Protein AF-A0A2D5PD60-F1 (afdb_monomer_lite)

Foldseek 3Di:
DDDQQPQQVDKDWDWDDDPPDIPAIWIAGSLRNDDDDPPDPDDDDDPVVRSVRTDGPPPD

Secondary structure (DSSP, 8-state):
---TT-GGG-EEEEEEEETTEEEEEEEEESS--SPPPTT-------HHHHHHT-EES---

Structure (mmCIF, N/CA/C/O backbone):
data_AF-A0A2D5PD60-F1
#
_entry.id   AF-A0A2D5PD60-F1
#
loop_
_atom_site.group_PDB
_atom_site.id
_atom_site.type_symbol
_atom_site.label_atom_id
_atom_site.label_alt_id
_atom_site.label_comp_id
_atom_site.label_asym_id
_atom_site.label_entity_id
_atom_site.label_seq_id
_atom_site.pdbx_PDB_ins_code
_atom_site.Cartn_x
_atom_site.Cartn_y
_atom_site.Cartn_z
_atom_site.occupancy
_atom_site.B_iso_or_equiv
_atom_site.auth_seq_id
_atom_site.auth_comp_id
_atom_site.auth_asym_id
_atom_site.auth_atom_id
_atom_site.pdbx_PDB_model_num
ATOM 1 N N . MET A 1 1 ? -11.877 20.228 -3.867 1.00 46.59 1 MET A N 1
ATOM 2 C CA . MET A 1 1 ? 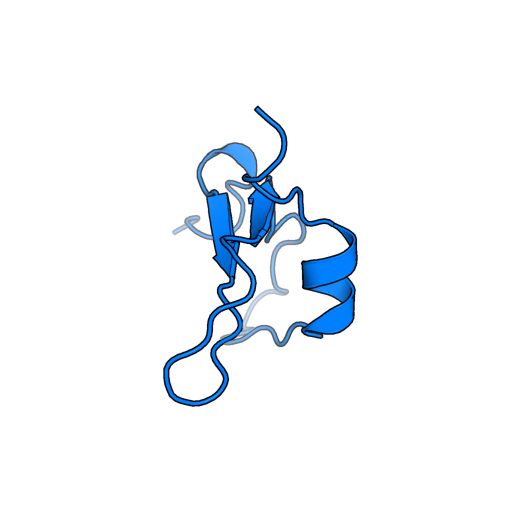-10.437 19.919 -4.014 1.00 46.59 1 MET A CA 1
ATOM 3 C C . MET A 1 1 ? -9.920 19.123 -2.807 1.00 46.59 1 MET A C 1
ATOM 5 O O . MET A 1 1 ? -8.942 19.518 -2.204 1.00 46.59 1 MET A O 1
ATOM 9 N N . TYR A 1 2 ? -10.557 18.003 -2.431 1.00 51.88 2 TYR A N 1
ATOM 10 C CA . TYR A 1 2 ? -10.090 17.163 -1.308 1.00 51.88 2 TYR A CA 1
ATOM 11 C C . TYR A 1 2 ? -10.494 15.701 -1.538 1.00 51.88 2 TYR A C 1
ATOM 13 O O . TYR A 1 2 ? -11.404 15.200 -0.887 1.00 51.88 2 T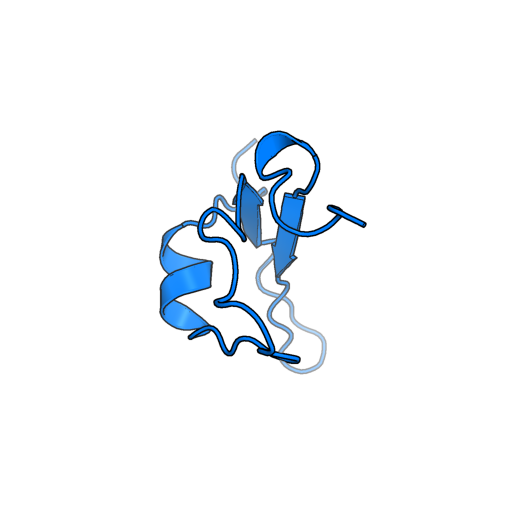YR A O 1
ATOM 21 N N . ALA A 1 3 ? -9.899 15.038 -2.534 1.00 54.91 3 ALA A N 1
ATOM 22 C CA . ALA A 1 3 ? -10.223 13.642 -2.859 1.00 54.91 3 ALA A CA 1
ATOM 23 C C . ALA A 1 3 ? -9.355 12.624 -2.092 1.00 54.91 3 ALA A C 1
ATOM 25 O O . ALA A 1 3 ? -9.831 11.541 -1.782 1.00 54.91 3 ALA A O 1
ATOM 26 N N . LEU A 1 4 ? -8.115 12.980 -1.735 1.00 54.16 4 LEU A N 1
ATOM 27 C CA . LEU A 1 4 ? -7.109 12.028 -1.238 1.00 54.16 4 LEU A CA 1
ATOM 28 C C . LEU A 1 4 ? -7.110 11.779 0.279 1.00 54.16 4 LEU A C 1
ATOM 30 O O . LEU A 1 4 ? -6.439 10.861 0.719 1.00 54.16 4 LEU A O 1
ATOM 34 N N . ASN A 1 5 ? -7.866 12.542 1.079 1.00 58.34 5 ASN A N 1
ATOM 35 C CA . ASN A 1 5 ? -7.889 12.390 2.546 1.00 58.34 5 ASN A CA 1
ATOM 36 C C . ASN A 1 5 ? -9.202 11.773 3.069 1.00 58.34 5 ASN A C 1
ATOM 38 O O . ASN A 1 5 ? -9.697 12.130 4.134 1.00 58.34 5 ASN A O 1
ATOM 42 N N . GLN A 1 6 ? -9.833 10.914 2.266 1.00 68.25 6 GLN A N 1
ATOM 43 C CA . GLN A 1 6 ? -11.101 10.252 2.592 1.00 68.25 6 GLN A CA 1
ATOM 44 C C . GLN A 1 6 ? -10.841 8.760 2.804 1.00 68.25 6 GLN A C 1
ATOM 46 O O . GLN A 1 6 ? -11.328 7.934 2.037 1.00 68.25 6 GLN A O 1
ATOM 51 N N . ALA A 1 7 ? -10.017 8.443 3.808 1.00 67.69 7 ALA A N 1
ATOM 52 C CA . ALA A 1 7 ? -9.461 7.108 4.031 1.00 67.69 7 ALA A CA 1
ATOM 53 C C . ALA A 1 7 ? -10.529 5.999 4.007 1.00 67.69 7 ALA A C 1
ATOM 55 O O . ALA A 1 7 ? -10.337 4.985 3.344 1.00 67.69 7 ALA A O 1
ATOM 56 N N . ASP A 1 8 ? -11.695 6.255 4.604 1.00 74.31 8 ASP A N 1
ATOM 57 C CA . ASP A 1 8 ? -12.791 5.282 4.709 1.00 74.31 8 ASP A CA 1
ATOM 58 C C . ASP A 1 8 ? -13.568 5.053 3.399 1.00 74.31 8 ASP A C 1
ATOM 60 O O . ASP A 1 8 ? -14.444 4.191 3.336 1.00 74.31 8 ASP A O 1
ATOM 64 N N . LYS A 1 9 ? -13.302 5.837 2.346 1.00 80.00 9 LYS A N 1
ATOM 65 C CA . LYS A 1 9 ? -14.019 5.731 1.062 1.00 80.00 9 LYS A CA 1
ATOM 66 C C . LYS A 1 9 ? -13.342 4.825 0.049 1.00 80.00 9 LYS A C 1
ATOM 68 O O . LYS A 1 9 ? -13.944 4.537 -0.985 1.00 80.00 9 LYS A O 1
ATOM 73 N N . PHE A 1 10 ? -12.117 4.392 0.325 1.00 82.56 10 PHE A N 1
ATOM 74 C CA . PHE A 1 10 ? -11.330 3.604 -0.609 1.00 82.56 10 PHE A CA 1
ATOM 75 C C . PHE A 1 10 ? -10.833 2.320 0.045 1.00 82.56 10 PHE A C 1
ATOM 77 O O . PHE A 1 10 ? -10.345 2.310 1.173 1.00 82.56 10 PHE A O 1
ATOM 84 N N . ILE A 1 11 ? -10.929 1.232 -0.713 1.00 88.62 11 ILE A N 1
ATOM 85 C CA . ILE A 1 11 ? -10.279 -0.039 -0.410 1.00 88.62 11 ILE A CA 1
ATOM 86 C C . ILE A 1 11 ? -9.272 -0.274 -1.532 1.00 88.62 11 ILE A C 1
ATOM 88 O O . ILE A 1 11 ? -9.639 -0.219 -2.707 1.00 88.62 11 ILE A O 1
ATOM 92 N N . LEU A 1 12 ? -8.012 -0.520 -1.175 1.00 91.25 12 LEU A N 1
ATOM 93 C CA . LEU A 1 12 ? -6.978 -0.925 -2.125 1.00 91.25 12 LEU A CA 1
ATOM 94 C C . LEU A 1 12 ? -6.927 -2.452 -2.162 1.00 91.25 12 LEU A C 1
ATOM 96 O O . LEU A 1 12 ? -6.959 -3.099 -1.120 1.00 91.25 12 LEU A O 1
ATOM 100 N N . THR A 1 13 ? -6.864 -3.025 -3.360 1.00 93.69 13 THR A N 1
ATOM 101 C CA . THR A 1 13 ? -6.645 -4.464 -3.549 1.00 93.69 13 THR A CA 1
ATOM 102 C C . THR A 1 13 ? -5.369 -4.669 -4.347 1.00 93.69 13 THR A C 1
ATOM 104 O O . THR A 1 13 ? -5.208 -4.057 -5.402 1.00 93.69 13 THR A O 1
ATOM 107 N N . ILE A 1 14 ? -4.479 -5.524 -3.847 1.00 93.62 14 ILE A N 1
ATOM 108 C CA . ILE A 1 14 ? -3.225 -5.895 -4.508 1.00 93.62 14 ILE A CA 1
ATOM 109 C C . ILE A 1 14 ? -3.268 -7.394 -4.814 1.00 93.62 14 ILE A C 1
ATOM 111 O O . ILE A 1 14 ? -3.518 -8.213 -3.931 1.00 93.62 14 ILE A O 1
ATOM 115 N N . VAL A 1 15 ? -3.020 -7.759 -6.069 1.00 92.88 15 VAL A N 1
ATOM 116 C CA . VAL A 1 15 ? -2.887 -9.155 -6.502 1.00 92.88 15 VAL A CA 1
ATOM 117 C C . VAL A 1 15 ? -1.469 -9.336 -7.016 1.00 92.88 15 VAL A C 1
ATOM 119 O O . VAL A 1 15 ? -1.048 -8.617 -7.922 1.00 92.88 15 VAL A O 1
ATOM 122 N N . ILE A 1 16 ? -0.735 -10.277 -6.427 1.00 92.00 16 ILE A N 1
ATOM 123 C CA . ILE A 1 16 ? 0.591 -10.660 -6.911 1.00 92.00 16 ILE A CA 1
ATOM 124 C C . ILE A 1 16 ? 0.406 -11.784 -7.926 1.00 92.00 16 ILE A C 1
ATOM 126 O O . ILE A 1 16 ? -0.240 -12.787 -7.622 1.00 92.00 16 ILE A O 1
ATOM 130 N N . VAL A 1 17 ? 0.943 -11.587 -9.129 1.00 93.00 17 VAL A N 1
ATOM 131 C CA . VAL A 1 17 ? 0.823 -12.513 -10.260 1.00 93.00 17 VAL A CA 1
ATOM 132 C C . VAL A 1 17 ? 2.215 -12.987 -10.667 1.00 93.00 17 VAL A C 1
ATOM 134 O O . VAL A 1 17 ? 3.107 -12.166 -10.880 1.00 93.00 17 VAL A O 1
ATOM 137 N N . ASP A 1 18 ? 2.376 -14.301 -10.796 1.00 93.06 18 ASP A N 1
ATOM 138 C CA . ASP A 1 18 ? 3.570 -14.973 -11.308 1.00 93.06 18 ASP A CA 1
ATOM 139 C C . ASP A 1 18 ? 3.170 -15.914 -12.454 1.00 93.06 18 ASP A C 1
ATOM 141 O O . ASP A 1 18 ? 2.672 -17.026 -12.244 1.00 93.06 18 ASP A O 1
ATOM 145 N N . GLY A 1 19 ? 3.321 -15.426 -13.689 1.00 94.06 19 GLY A N 1
ATOM 146 C CA . GLY A 1 19 ? 2.824 -16.101 -14.887 1.00 94.06 19 GLY A CA 1
ATOM 147 C C . GLY A 1 19 ? 1.310 -16.318 -14.820 1.00 94.06 19 GLY A C 1
ATOM 148 O O . GLY A 1 19 ? 0.546 -15.361 -14.727 1.00 94.06 19 GLY A O 1
ATOM 149 N N . ASP A 1 20 ? 0.894 -17.585 -14.837 1.00 91.88 20 ASP A N 1
ATOM 150 C CA . ASP A 1 20 ? -0.515 -17.992 -14.730 1.00 91.88 20 ASP A CA 1
ATOM 151 C C . ASP A 1 20 ? -0.980 -18.208 -13.273 1.00 91.88 20 ASP A C 1
ATOM 153 O O . ASP A 1 20 ? -2.125 -18.598 -13.030 1.00 91.88 20 ASP A O 1
ATOM 157 N N . ARG A 1 21 ? -0.102 -18.000 -12.282 1.00 90.19 21 ARG A N 1
ATOM 158 C CA . ARG A 1 21 ? -0.417 -18.142 -10.852 1.00 90.19 21 ARG A CA 1
ATOM 159 C C . ARG A 1 21 ? -0.677 -16.773 -10.233 1.00 90.19 21 ARG A C 1
ATOM 161 O O . ARG A 1 21 ? -0.014 -15.800 -10.573 1.00 90.19 21 ARG A O 1
ATOM 168 N N . TYR A 1 22 ? -1.599 -16.707 -9.277 1.00 89.06 22 TYR A N 1
ATOM 169 C CA . TYR A 1 22 ? -1.835 -15.507 -8.478 1.00 89.06 22 TYR A CA 1
ATOM 170 C C . TYR A 1 22 ? -2.059 -15.863 -7.006 1.00 89.06 22 TYR A C 1
ATOM 172 O O . TYR A 1 22 ? -2.701 -16.868 -6.700 1.00 89.06 22 TYR A O 1
ATOM 180 N N . ASP A 1 23 ? -1.546 -15.029 -6.103 1.00 81.25 23 ASP A N 1
ATOM 181 C CA . ASP A 1 23 ? -1.566 -15.254 -4.647 1.00 81.25 23 ASP A CA 1
ATOM 182 C C . ASP A 1 23 ? -2.776 -14.582 -3.973 1.00 81.25 23 ASP A C 1
ATOM 184 O O . ASP A 1 23 ? -2.664 -13.813 -3.015 1.00 81.25 23 ASP A O 1
ATOM 188 N N . GLY A 1 24 ? -3.965 -14.858 -4.517 1.00 84.25 24 GLY A N 1
ATOM 189 C CA . GLY A 1 24 ? -5.226 -14.298 -4.028 1.00 84.25 24 GLY A CA 1
ATOM 190 C C . GLY A 1 24 ? -5.277 -12.762 -4.052 1.00 84.25 24 GLY A C 1
ATOM 191 O O . GLY A 1 24 ? -4.387 -12.072 -4.550 1.00 84.25 24 GLY A O 1
ATOM 192 N N . SER A 1 25 ? -6.374 -12.197 -3.546 1.00 90.19 25 SER A N 1
ATOM 193 C CA . SER A 1 25 ? -6.529 -10.743 -3.410 1.00 90.19 25 SER A CA 1
ATOM 194 C C . SER A 1 25 ? -6.170 -10.282 -1.997 1.00 90.19 25 SER A C 1
ATOM 196 O O . SER A 1 25 ? -6.742 -10.770 -1.018 1.00 90.19 25 SER A O 1
ATOM 198 N N . ASN A 1 26 ? -5.247 -9.320 -1.905 1.00 93.44 26 ASN A N 1
ATOM 199 C CA . ASN A 1 26 ? -4.804 -8.682 -0.666 1.00 93.44 26 ASN A CA 1
ATOM 200 C C . ASN A 1 26 ? -5.552 -7.360 -0.485 1.00 93.44 26 ASN A C 1
ATOM 202 O O . ASN A 1 26 ? -5.298 -6.400 -1.215 1.00 93.44 26 ASN A O 1
ATOM 206 N N . TYR A 1 27 ? -6.487 -7.313 0.464 1.00 93.81 27 TYR A N 1
ATOM 207 C CA . TYR A 1 2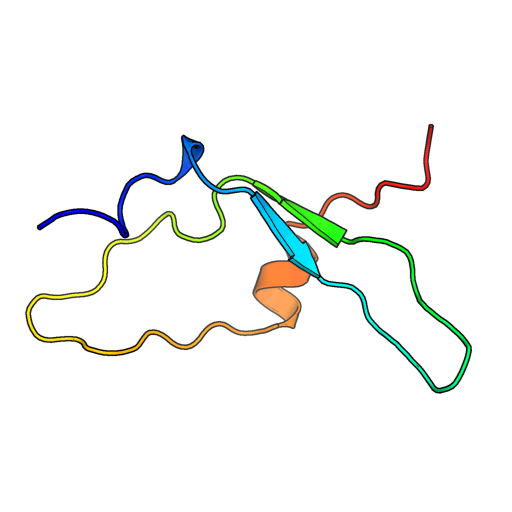7 ? -7.328 -6.140 0.705 1.00 93.81 27 TYR A CA 1
ATOM 208 C C . TYR A 1 27 ? -6.752 -5.267 1.811 1.00 93.81 27 TYR A C 1
ATOM 210 O O . TYR A 1 27 ? -6.545 -5.731 2.929 1.00 93.81 27 TYR A O 1
ATOM 218 N N . ILE A 1 28 ? -6.581 -3.982 1.521 1.00 92.25 28 ILE A N 1
ATOM 219 C CA . ILE A 1 28 ? -6.080 -2.977 2.456 1.00 92.25 28 ILE A CA 1
ATOM 220 C C . ILE A 1 28 ? -7.171 -1.925 2.636 1.00 92.25 28 ILE A C 1
ATOM 222 O O . ILE A 1 28 ? -7.595 -1.259 1.683 1.00 92.25 28 ILE A O 1
ATOM 226 N N . ARG A 1 29 ? -7.644 -1.781 3.874 1.00 90.94 29 ARG A N 1
ATOM 227 C CA . ARG A 1 29 ? -8.568 -0.708 4.257 1.00 90.94 29 ARG A CA 1
ATOM 228 C C . ARG A 1 29 ? -7.778 0.524 4.656 1.00 90.94 29 ARG A C 1
ATOM 230 O O . ARG A 1 29 ? -6.735 0.405 5.286 1.00 90.94 29 ARG A O 1
ATOM 237 N N . ASN A 1 30 ? -8.311 1.694 4.325 1.00 88.56 30 ASN A N 1
ATOM 238 C CA . ASN A 1 30 ? -7.711 2.983 4.655 1.00 88.56 30 ASN A CA 1
ATOM 239 C C . ASN A 1 30 ? -6.234 3.099 4.201 1.00 88.56 30 ASN A C 1
ATOM 241 O O . ASN A 1 30 ? -5.398 3.556 4.981 1.00 88.56 30 ASN A O 1
ATOM 245 N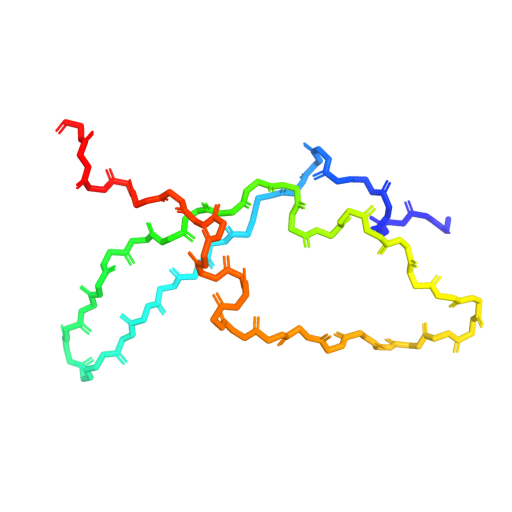 N . PRO A 1 31 ? -5.902 2.723 2.944 1.00 86.38 31 PRO A N 1
ATOM 246 C CA . PRO A 1 31 ? -4.516 2.661 2.458 1.00 86.38 31 PRO A CA 1
ATOM 247 C C . PRO A 1 31 ? -3.825 4.036 2.423 1.00 86.38 31 PRO A C 1
ATOM 249 O O . PRO A 1 31 ? -2.602 4.122 2.430 1.00 86.38 31 PRO A O 1
ATOM 252 N N . PHE A 1 32 ? -4.608 5.121 2.396 1.00 85.06 32 PHE A N 1
ATOM 253 C CA . PHE A 1 32 ? -4.137 6.504 2.289 1.00 85.06 32 PHE A CA 1
ATOM 254 C C . PHE A 1 32 ? -4.592 7.316 3.509 1.00 85.06 32 PHE A C 1
ATOM 256 O O . PHE A 1 32 ? -5.463 8.179 3.425 1.00 85.06 32 PHE A O 1
ATOM 263 N N . ASN A 1 33 ? -4.041 6.990 4.678 1.00 76.81 33 ASN A N 1
ATOM 264 C CA . ASN A 1 33 ? -4.400 7.627 5.953 1.00 76.81 33 ASN A CA 1
ATOM 265 C C . ASN A 1 33 ? -3.697 8.976 6.205 1.00 76.81 33 ASN A C 1
ATOM 267 O O . ASN A 1 33 ? -4.060 9.699 7.131 1.00 76.81 33 ASN A O 1
ATOM 271 N N . THR A 1 34 ? -2.692 9.304 5.392 1.00 76.44 34 THR A N 1
ATOM 272 C CA . THR A 1 34 ? -1.868 10.501 5.543 1.00 76.44 34 THR A CA 1
ATOM 273 C C . THR A 1 34 ? -2.028 11.371 4.311 1.00 76.44 34 THR A C 1
ATOM 275 O O . THR A 1 34 ? -1.761 10.939 3.190 1.00 76.44 34 THR A O 1
ATOM 278 N N . ALA A 1 35 ? -2.464 12.613 4.515 1.00 76.19 35 ALA A N 1
ATOM 279 C CA . ALA A 1 35 ? -2.553 13.571 3.428 1.00 76.19 35 ALA A CA 1
ATOM 280 C C . ALA A 1 35 ? -1.150 13.951 2.926 1.00 76.19 35 ALA A C 1
ATOM 282 O O . ALA A 1 35 ? -0.258 14.190 3.744 1.00 76.19 35 ALA A O 1
ATOM 283 N N . PRO A 1 36 ? -0.952 14.080 1.604 1.00 79.50 36 PRO A N 1
ATOM 284 C CA . PRO A 1 36 ? 0.275 14.655 1.078 1.00 79.50 36 PRO A CA 1
ATOM 285 C C . PRO A 1 36 ? 0.440 16.112 1.531 1.00 79.50 36 PRO A C 1
ATOM 287 O O . PRO A 1 36 ? -0.539 16.848 1.692 1.00 79.50 36 PRO A O 1
ATOM 290 N N . ASN A 1 37 ? 1.694 16.542 1.685 1.00 84.31 37 ASN A N 1
ATOM 291 C CA . ASN A 1 37 ? 2.018 17.947 1.928 1.00 84.31 37 ASN A CA 1
ATOM 292 C C . ASN A 1 37 ? 1.525 18.833 0.771 1.00 84.31 37 ASN A C 1
ATOM 294 O O . ASN A 1 37 ? 1.387 18.395 -0.373 1.00 84.31 37 ASN A O 1
ATOM 298 N N . VAL A 1 38 ? 1.287 20.114 1.058 1.00 82.44 38 VAL A N 1
ATOM 299 C CA . VAL A 1 38 ? 0.856 21.084 0.041 1.00 82.44 38 VAL A CA 1
ATOM 300 C C . VAL A 1 38 ? 1.885 21.154 -1.090 1.00 82.44 38 VAL A C 1
ATOM 302 O O . VAL A 1 38 ? 3.076 21.322 -0.844 1.00 82.44 38 VAL A O 1
ATOM 305 N N . GLY A 1 39 ? 1.412 21.047 -2.334 1.00 85.88 39 GLY A N 1
ATOM 306 C CA . GLY A 1 39 ? 2.259 21.102 -3.529 1.00 85.88 39 GLY A CA 1
ATOM 307 C C . GLY A 1 39 ? 2.884 19.765 -3.939 1.00 85.88 39 GLY A C 1
ATOM 308 O O . GLY A 1 39 ? 3.559 19.716 -4.963 1.00 85.88 39 GLY A O 1
ATOM 309 N N . VAL A 1 40 ? 2.641 18.681 -3.196 1.00 83.44 40 VAL A N 1
ATOM 310 C CA . VAL A 1 40 ? 3.071 17.330 -3.579 1.00 83.44 40 VAL A CA 1
ATOM 311 C C . VAL A 1 40 ? 2.106 16.743 -4.612 1.00 83.44 40 VAL A C 1
ATOM 313 O O . VAL A 1 40 ? 0.895 16.711 -4.398 1.00 83.44 40 VAL A O 1
ATOM 316 N N . ILE A 1 41 ? 2.656 16.277 -5.736 1.00 84.31 41 ILE A N 1
ATOM 317 C CA . ILE A 1 41 ? 1.899 15.720 -6.873 1.00 84.31 41 ILE A CA 1
ATOM 3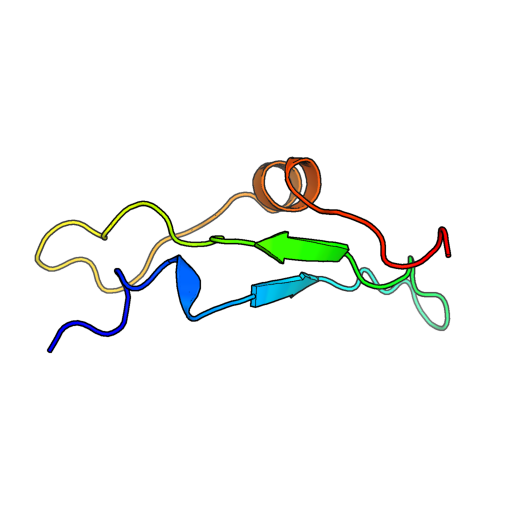18 C C . ILE A 1 41 ? 1.817 14.188 -6.860 1.00 84.31 41 ILE A C 1
ATOM 320 O O . ILE A 1 41 ? 0.935 13.621 -7.500 1.00 84.31 41 ILE A O 1
ATOM 324 N N . SER A 1 42 ? 2.722 13.525 -6.137 1.00 86.00 42 SER A N 1
ATOM 325 C CA . SER A 1 42 ? 2.817 12.068 -6.031 1.00 86.00 42 SER A CA 1
ATOM 326 C C . SER A 1 42 ? 3.313 11.660 -4.647 1.00 86.00 42 SER A C 1
ATOM 328 O O . SER A 1 42 ? 4.095 12.376 -4.023 1.00 86.00 42 SER A O 1
ATOM 330 N N . VAL A 1 43 ? 2.860 10.502 -4.178 1.00 85.00 43 VAL A N 1
ATOM 331 C CA . VAL A 1 43 ? 3.340 9.866 -2.949 1.00 85.00 43 VAL A CA 1
ATOM 332 C C . VAL A 1 43 ? 3.711 8.438 -3.301 1.00 85.00 43 VAL A C 1
ATOM 334 O O . VAL A 1 43 ? 2.907 7.736 -3.915 1.00 85.00 43 VAL A O 1
ATOM 337 N N . ASP A 1 44 ? 4.911 8.031 -2.906 1.00 90.25 44 ASP A N 1
ATOM 338 C CA . ASP A 1 44 ? 5.398 6.672 -3.093 1.00 90.25 44 ASP A CA 1
ATOM 339 C C . ASP A 1 44 ? 5.128 5.851 -1.830 1.00 90.25 44 ASP A C 1
ATOM 341 O O . ASP A 1 44 ? 5.273 6.341 -0.708 1.00 90.25 44 ASP A O 1
ATOM 345 N N . TYR A 1 45 ? 4.735 4.596 -2.025 1.00 90.69 45 TYR A N 1
ATOM 346 C CA . TYR A 1 45 ? 4.485 3.636 -0.956 1.00 90.69 45 TYR A CA 1
ATOM 347 C C . TYR A 1 45 ? 5.360 2.407 -1.166 1.00 90.69 45 TYR A C 1
ATOM 349 O O . TYR A 1 45 ? 5.523 1.949 -2.299 1.00 90.69 45 TYR A O 1
ATOM 357 N N . ASP A 1 46 ? 5.884 1.851 -0.075 1.00 93.75 46 ASP A N 1
ATOM 358 C CA . ASP A 1 46 ? 6.544 0.552 -0.121 1.00 93.75 46 ASP A CA 1
ATOM 359 C C . ASP A 1 46 ? 5.499 -0.567 -0.228 1.00 93.75 46 ASP A C 1
ATOM 361 O O . ASP A 1 46 ? 4.484 -0.585 0.476 1.00 93.75 46 ASP A O 1
ATOM 365 N N . LEU A 1 47 ? 5.740 -1.510 -1.139 1.00 93.12 47 LEU A N 1
ATOM 366 C CA . LEU A 1 47 ? 4.815 -2.609 -1.390 1.00 93.12 47 LEU A CA 1
ATOM 367 C C . LEU A 1 47 ? 4.709 -3.558 -0.187 1.00 93.12 47 LEU A C 1
ATOM 369 O O . LEU A 1 47 ? 3.611 -4.025 0.111 1.00 93.12 47 LEU A O 1
ATOM 373 N N . ASN A 1 48 ? 5.810 -3.836 0.515 1.00 94.19 48 ASN A N 1
ATOM 374 C CA . ASN A 1 48 ? 5.788 -4.721 1.680 1.00 94.19 48 ASN A CA 1
ATOM 375 C C . ASN A 1 48 ? 5.034 -4.069 2.840 1.00 94.19 48 ASN A C 1
ATOM 377 O O . ASN A 1 48 ? 4.245 -4.744 3.503 1.00 94.19 48 ASN A O 1
ATOM 381 N N . ASP A 1 49 ? 5.206 -2.761 3.040 1.00 93.31 49 ASP A N 1
ATOM 382 C CA . ASP A 1 49 ? 4.457 -2.014 4.056 1.00 93.31 49 ASP A CA 1
ATOM 383 C C . ASP A 1 49 ? 2.947 -2.049 3.785 1.00 93.31 49 ASP A C 1
ATOM 385 O O . ASP A 1 49 ? 2.150 -2.233 4.711 1.00 93.31 49 ASP A O 1
ATOM 389 N N . LEU A 1 50 ? 2.538 -1.930 2.519 1.00 92.19 50 LEU A N 1
ATOM 390 C CA . LEU A 1 50 ? 1.138 -2.078 2.116 1.00 92.19 50 LEU A CA 1
ATOM 391 C C . LEU A 1 50 ? 0.625 -3.505 2.357 1.00 92.19 50 LEU A C 1
ATOM 393 O O . LEU A 1 50 ? -0.434 -3.685 2.959 1.00 92.19 50 LEU A O 1
ATOM 397 N N . LEU A 1 51 ? 1.378 -4.522 1.935 1.00 92.50 51 LEU A N 1
ATOM 398 C CA . LEU A 1 51 ? 0.993 -5.927 2.102 1.00 92.50 51 LEU A CA 1
ATOM 399 C C . LEU A 1 51 ? 0.941 -6.356 3.575 1.00 92.50 51 LEU A C 1
ATOM 401 O O . LEU A 1 51 ? 0.105 -7.181 3.932 1.00 92.50 51 LEU A O 1
ATOM 405 N N . SER A 1 52 ? 1.758 -5.762 4.450 1.00 93.00 52 SER A N 1
ATOM 406 C CA . SER A 1 52 ? 1.721 -6.030 5.896 1.00 93.00 52 SER A CA 1
ATOM 407 C C . SER A 1 52 ? 0.387 -5.652 6.558 1.00 93.00 52 SER A C 1
ATOM 409 O O . SER A 1 52 ? 0.035 -6.194 7.605 1.00 93.00 52 SER A O 1
ATOM 411 N N . GLN A 1 53 ? -0.369 -4.741 5.937 1.00 92.06 53 GLN A N 1
ATOM 412 C CA . GLN A 1 53 ? -1.683 -4.280 6.392 1.00 92.06 53 GLN A CA 1
ATOM 413 C C . GLN A 1 53 ? -2.834 -5.051 5.736 1.00 92.06 53 GLN A C 1
ATOM 415 O O . GLN A 1 53 ? -4.003 -4.813 6.055 1.00 92.06 53 GLN A O 1
ATOM 420 N N . ALA A 1 54 ? -2.524 -5.929 4.782 1.00 93.19 54 ALA A N 1
ATOM 421 C CA . ALA A 1 54 ? -3.530 -6.587 3.984 1.00 93.19 54 ALA A CA 1
ATOM 422 C C . ALA A 1 54 ? -4.193 -7.752 4.720 1.00 93.19 54 ALA A C 1
ATOM 424 O O . ALA A 1 54 ? -3.579 -8.484 5.496 1.00 93.19 54 ALA A O 1
ATOM 425 N N . VAL A 1 55 ? -5.466 -7.958 4.398 1.00 91.38 55 VAL A N 1
ATOM 426 C CA . VAL A 1 55 ? -6.211 -9.164 4.746 1.00 91.38 55 VAL A CA 1
ATOM 427 C C . VAL A 1 55 ? -6.459 -9.940 3.459 1.00 91.38 55 VAL A C 1
ATOM 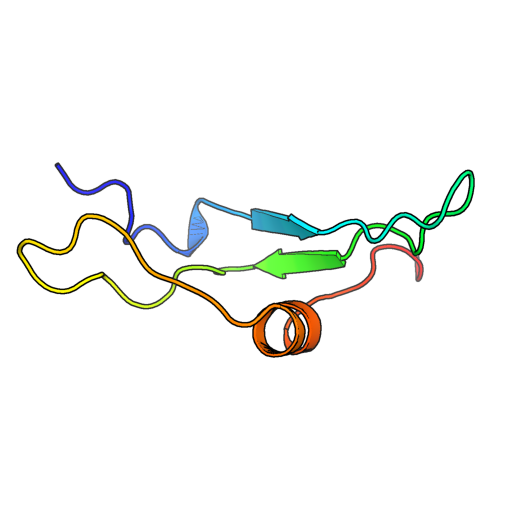429 O O . VAL A 1 55 ? -7.006 -9.399 2.494 1.00 91.38 55 VAL A O 1
ATOM 432 N N . THR A 1 56 ? -6.047 -11.204 3.429 1.00 84.62 56 THR A N 1
ATOM 433 C CA . THR A 1 56 ? -6.330 -12.121 2.323 1.00 84.62 56 THR A CA 1
ATOM 434 C C . THR A 1 56 ? -7.804 -12.516 2.331 1.00 84.62 56 THR A C 1
ATOM 436 O O . THR A 1 56 ? -8.352 -12.870 3.375 1.00 84.62 56 THR A O 1
ATOM 439 N N . ALA A 1 57 ? -8.461 -12.474 1.167 1.00 72.19 57 ALA A N 1
ATOM 440 C CA . ALA A 1 57 ? -9.846 -12.951 1.053 1.00 72.19 57 ALA A CA 1
ATOM 441 C C . ALA A 1 57 ? -9.988 -14.476 1.179 1.00 72.19 57 ALA A C 1
ATOM 443 O O . ALA A 1 57 ? -11.083 -14.954 1.462 1.00 72.19 57 ALA A O 1
ATOM 444 N N . ASP A 1 58 ? -8.897 -15.233 1.059 1.00 63.75 58 ASP A N 1
ATOM 445 C CA . ASP A 1 58 ? -8.921 -16.693 1.159 1.00 63.75 58 ASP A CA 1
ATOM 446 C C . ASP A 1 58 ? -8.675 -17.183 2.591 1.00 63.75 58 ASP A C 1
ATOM 448 O O . ASP A 1 58 ? -7.659 -17.808 2.891 1.00 63.75 58 ASP A O 1
ATOM 452 N N . LYS A 1 59 ? -9.645 -16.887 3.466 1.00 45.28 59 LYS A N 1
ATOM 453 C CA . LYS A 1 59 ? -10.112 -17.731 4.585 1.00 45.28 59 LYS A CA 1
ATOM 454 C C . LYS A 1 59 ? -11.562 -17.339 4.919 1.00 45.28 59 LYS A C 1
ATOM 456 O O . LYS A 1 59 ? -11.812 -16.684 5.931 1.00 45.28 59 LYS A O 1
ATOM 461 N N . ALA A 1 60 ? -12.495 -17.727 4.054 1.00 38.06 60 ALA A N 1
ATOM 462 C CA . ALA A 1 60 ? -13.921 -17.839 4.367 1.00 38.06 60 ALA A CA 1
ATOM 463 C C . ALA A 1 60 ? -14.334 -19.312 4.288 1.00 38.06 60 ALA A C 1
ATOM 465 O O . ALA A 1 60 ? -13.821 -20.006 3.380 1.00 38.06 60 ALA A O 1
#

Radius of gyration: 13.79 Å; chains: 1; bounding box: 21×39×21 Å

Sequence (60 aa):
MYALNQADKFILTIVIVDGDRYDGSNYIRNPFNTAPNVGVISVDYDLNDLLSQAVTADKA

pLDDT: mean 82.37, std 13.96, range [38.06, 94.19]